Protein AF-A0A2H3TQ62-F1 (afdb_monomer)

Structure (mmCIF, N/CA/C/O backbone):
data_AF-A0A2H3TQ62-F1
#
_entry.id   AF-A0A2H3TQ62-F1
#
loop_
_atom_site.group_PDB
_atom_site.id
_atom_site.type_symbol
_atom_site.label_atom_id
_atom_site.label_alt_id
_atom_site.label_comp_id
_atom_site.label_asym_id
_atom_site.label_entity_id
_atom_site.label_seq_id
_atom_site.pdbx_PDB_ins_code
_atom_site.Cartn_x
_atom_site.Cartn_y
_atom_site.Cartn_z
_atom_site.occupancy
_atom_site.B_iso_or_equiv
_atom_site.auth_seq_id
_atom_site.auth_comp_id
_atom_site.auth_asym_id
_atom_site.auth_atom_id
_atom_site.pdbx_PDB_model_num
ATOM 1 N N . MET A 1 1 ? 2.201 2.607 4.868 1.00 90.44 1 MET A N 1
ATOM 2 C CA . MET A 1 1 ? 2.220 1.814 6.120 1.00 90.44 1 MET A CA 1
ATOM 3 C C . MET A 1 1 ? 0.793 1.518 6.556 1.00 90.44 1 MET A C 1
ATOM 5 O O . MET A 1 1 ? -0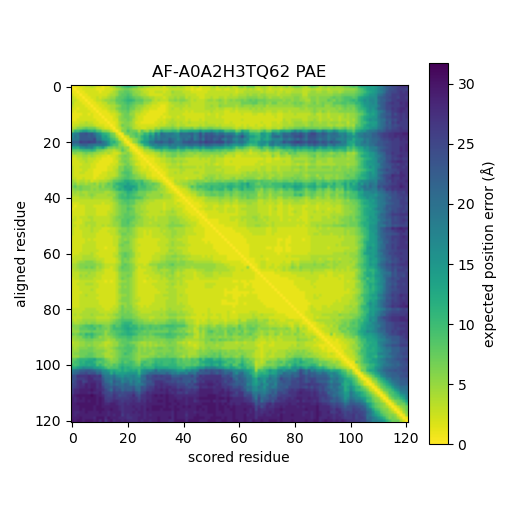.098 2.250 6.142 1.00 90.44 1 MET A O 1
ATOM 9 N N . LEU A 1 2 ? 0.589 0.492 7.379 1.00 92.50 2 LEU A N 1
ATOM 10 C CA . LEU A 1 2 ? -0.679 0.191 8.047 1.00 92.50 2 LEU A CA 1
ATOM 11 C C . LEU A 1 2 ? -0.454 0.190 9.561 1.00 92.50 2 LEU A C 1
ATOM 13 O O . LEU A 1 2 ? 0.460 -0.481 10.045 1.00 92.50 2 LEU A O 1
ATOM 17 N N . ALA A 1 3 ? -1.267 0.954 10.282 1.00 92.94 3 ALA A N 1
ATOM 18 C CA . ALA A 1 3 ? -1.154 1.160 11.719 1.00 92.94 3 ALA A CA 1
ATOM 19 C C . ALA A 1 3 ? -2.545 1.350 12.329 1.00 92.94 3 ALA A C 1
ATOM 21 O O . ALA A 1 3 ? -3.462 1.813 11.647 1.00 92.94 3 ALA A O 1
ATOM 22 N N . GLU A 1 4 ? -2.675 1.028 13.610 1.00 91.62 4 GLU A N 1
ATOM 23 C CA . GLU A 1 4 ? -3.804 1.493 14.413 1.00 91.62 4 GLU A CA 1
ATOM 24 C C . GLU A 1 4 ? -3.660 2.989 14.713 1.00 91.62 4 GLU A C 1
ATOM 26 O O . GLU A 1 4 ? -2.566 3.559 14.643 1.00 91.62 4 GLU A O 1
ATOM 31 N N . GLU A 1 5 ? -4.778 3.638 15.029 1.00 88.06 5 GLU A N 1
ATOM 32 C CA . GLU A 1 5 ? -4.784 5.055 15.385 1.00 88.06 5 GLU A CA 1
ATOM 33 C C . GLU A 1 5 ? -3.912 5.288 16.630 1.00 88.06 5 GLU A C 1
ATOM 35 O O . GLU A 1 5 ? -4.044 4.588 17.632 1.00 88.06 5 GLU A O 1
ATOM 40 N N . ASN A 1 6 ? -2.994 6.256 16.551 1.00 87.75 6 ASN A N 1
ATOM 41 C CA . ASN A 1 6 ? -2.014 6.585 17.597 1.00 87.75 6 ASN A CA 1
ATOM 42 C C . ASN A 1 6 ? -1.025 5.459 17.967 1.00 87.75 6 ASN A C 1
ATOM 44 O O . ASN A 1 6 ? -0.350 5.545 18.995 1.00 87.75 6 ASN A O 1
ATOM 48 N N . ALA A 1 7 ? -0.896 4.409 17.14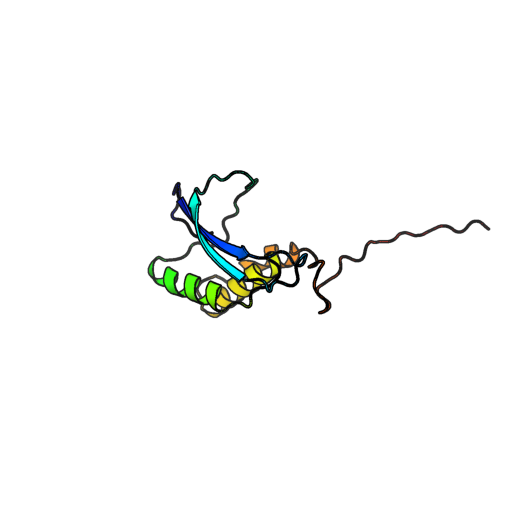9 1.00 90.69 7 ALA A N 1
ATOM 49 C CA . ALA A 1 7 ? 0.089 3.363 17.393 1.00 90.69 7 ALA A CA 1
ATOM 50 C C . ALA A 1 7 ? 1.524 3.891 17.231 1.00 90.69 7 ALA A C 1
ATOM 52 O O . ALA A 1 7 ? 1.843 4.620 16.295 1.00 90.69 7 ALA A O 1
ATOM 53 N N . THR A 1 8 ? 2.428 3.457 18.110 1.00 92.00 8 THR A N 1
ATOM 54 C CA . THR A 1 8 ? 3.863 3.792 18.018 1.00 92.00 8 THR A CA 1
ATOM 55 C C . THR A 1 8 ? 4.610 2.917 17.010 1.00 92.00 8 THR A C 1
ATOM 57 O O . THR A 1 8 ? 5.727 3.242 16.604 1.00 92.00 8 THR A O 1
ATOM 60 N N . HIS A 1 9 ? 3.997 1.807 16.590 1.00 93.31 9 HIS A N 1
ATOM 61 C CA . HIS A 1 9 ? 4.539 0.848 15.634 1.00 93.31 9 HIS A CA 1
ATOM 62 C C . HIS A 1 9 ? 3.530 0.580 14.518 1.00 93.31 9 HIS A C 1
ATOM 64 O O . HIS A 1 9 ? 2.320 0.582 14.737 1.00 93.31 9 HIS A O 1
ATOM 70 N N . ALA A 1 10 ? 4.046 0.327 13.321 1.00 93.81 10 ALA A N 1
ATOM 71 C CA . ALA A 1 10 ? 3.262 0.052 12.130 1.00 93.81 10 ALA A CA 1
ATOM 72 C C . ALA A 1 10 ? 3.922 -1.025 11.274 1.00 93.81 10 ALA A C 1
ATOM 74 O O . ALA A 1 10 ? 5.116 -1.311 11.394 1.00 93.81 10 ALA A O 1
ATOM 75 N N . ILE A 1 11 ? 3.138 -1.588 10.358 1.00 94.31 11 ILE A N 1
ATOM 76 C CA . ILE A 1 11 ? 3.652 -2.442 9.293 1.00 94.31 11 ILE A CA 1
ATOM 77 C C . ILE A 1 11 ? 3.963 -1.570 8.077 1.00 94.31 11 ILE A C 1
ATOM 79 O O . ILE A 1 11 ? 3.086 -0.924 7.491 1.00 94.31 11 ILE A O 1
ATOM 83 N N . PHE A 1 12 ? 5.233 -1.544 7.691 1.00 92.81 12 PHE A N 1
ATOM 84 C CA . PHE A 1 12 ? 5.726 -0.830 6.526 1.00 92.81 12 PHE A CA 1
ATOM 85 C C . PHE A 1 12 ? 5.763 -1.773 5.334 1.00 92.81 12 PHE A C 1
ATOM 87 O O . PHE A 1 12 ? 6.492 -2.762 5.332 1.00 92.81 12 PHE A O 1
ATOM 94 N N . TYR A 1 13 ? 4.999 -1.423 4.306 1.00 92.81 13 TYR A N 1
ATOM 95 C CA . TYR A 1 13 ? 5.066 -2.052 2.997 1.00 92.81 13 TYR A CA 1
ATOM 96 C C . TYR A 1 13 ? 5.835 -1.118 2.074 1.00 92.81 13 TYR A C 1
ATOM 98 O O . TYR A 1 13 ? 5.460 0.049 1.950 1.00 92.81 13 TYR A O 1
ATOM 106 N N . HIS A 1 14 ? 6.918 -1.604 1.483 1.00 90.25 14 HIS A N 1
ATOM 107 C CA . HIS A 1 14 ? 7.749 -0.809 0.590 1.00 90.25 14 HIS A CA 1
ATOM 108 C C . HIS A 1 14 ? 8.470 -1.692 -0.416 1.00 90.25 14 HIS A C 1
ATOM 110 O O . HIS A 1 14 ? 8.651 -2.890 -0.193 1.00 90.25 14 HIS A O 1
ATOM 116 N N . THR A 1 15 ? 8.883 -1.092 -1.523 1.00 89.44 15 THR A N 1
ATOM 117 C CA . THR A 1 15 ? 9.745 -1.754 -2.492 1.00 89.44 15 THR A CA 1
ATOM 118 C C . THR A 1 15 ? 11.200 -1.631 -2.063 1.00 89.44 15 THR A C 1
ATOM 120 O O . THR A 1 15 ? 11.614 -0.605 -1.524 1.00 89.44 15 THR A O 1
ATOM 123 N N . THR A 1 16 ? 11.979 -2.679 -2.294 1.00 84.62 16 THR A N 1
ATOM 124 C CA . THR A 1 16 ? 13.424 -2.710 -2.056 1.00 84.62 16 THR A CA 1
ATOM 125 C C . THR A 1 16 ? 14.168 -2.816 -3.377 1.00 84.62 16 THR A C 1
ATOM 127 O O . THR A 1 16 ? 13.632 -3.329 -4.355 1.00 84.62 16 THR A O 1
ATOM 130 N N . GLY A 1 17 ? 15.414 -2.350 -3.396 1.00 70.81 17 GLY A N 1
ATOM 131 C CA . GLY A 1 17 ? 16.252 -2.345 -4.591 1.00 70.81 17 GLY A CA 1
ATOM 132 C C . GLY A 1 17 ? 16.339 -0.960 -5.221 1.00 70.81 17 GLY A C 1
ATOM 133 O O . GLY A 1 17 ? 15.340 -0.264 -5.381 1.00 70.81 17 GLY A O 1
ATOM 134 N N . GLU A 1 18 ? 17.564 -0.577 -5.564 1.00 59.22 18 GLU A N 1
ATOM 135 C CA . GLU A 1 18 ? 17.837 0.549 -6.444 1.00 59.22 18 GLU A CA 1
ATOM 136 C C . GLU A 1 18 ? 18.221 0.008 -7.827 1.00 59.22 18 GLU A C 1
ATOM 138 O O . GLU A 1 18 ? 18.966 -0.977 -7.926 1.00 59.22 18 GLU A O 1
ATOM 143 N N . PRO A 1 19 ? 17.790 0.670 -8.906 1.00 52.78 19 PRO A N 1
ATOM 144 C CA . PRO A 1 19 ? 18.151 0.296 -10.272 1.00 52.78 19 PRO A CA 1
ATOM 145 C C . PRO A 1 19 ? 19.646 0.483 -10.588 1.00 52.78 19 PRO A C 1
ATOM 147 O O . PRO A 1 19 ? 20.091 0.094 -11.664 1.00 52.78 19 PRO A O 1
ATOM 150 N N . MET A 1 20 ? 20.457 0.987 -9.648 1.00 55.53 20 MET A N 1
ATOM 151 C CA . MET A 1 20 ? 21.906 1.144 -9.817 1.00 55.53 20 MET A CA 1
ATOM 152 C C . MET A 1 20 ? 22.681 -0.174 -9.996 1.00 55.53 20 MET A C 1
ATOM 154 O O . MET A 1 20 ? 23.814 -0.143 -10.474 1.00 55.53 20 MET A O 1
ATOM 158 N N . HIS A 1 21 ? 22.114 -1.337 -9.649 1.00 53.75 21 HIS A N 1
ATOM 159 C CA . HIS A 1 21 ? 22.892 -2.585 -9.577 1.00 53.75 21 HIS A CA 1
ATOM 160 C C . HIS A 1 21 ? 22.245 -3.811 -10.225 1.00 53.75 21 HIS A C 1
ATOM 162 O O . HIS A 1 21 ? 22.508 -4.933 -9.791 1.00 53.75 21 HIS A O 1
ATOM 168 N N . SER A 1 22 ? 21.420 -3.644 -11.268 1.00 57.91 22 SER A N 1
ATOM 169 C CA . SER A 1 22 ? 20.804 -4.764 -12.019 1.00 57.91 22 SER A CA 1
ATOM 170 C C . SER A 1 22 ? 19.984 -5.748 -11.164 1.00 57.91 22 SER A C 1
ATOM 172 O O . SER A 1 22 ? 19.668 -6.854 -11.600 1.00 57.91 22 SER A O 1
ATOM 174 N N . LYS A 1 23 ? 19.626 -5.359 -9.934 1.00 65.12 23 LYS A N 1
ATOM 175 C CA . LYS A 1 23 ? 18.760 -6.150 -9.063 1.00 65.12 23 LYS A CA 1
ATOM 176 C C . LYS A 1 23 ? 17.308 -5.772 -9.342 1.00 65.12 23 LYS A C 1
ATOM 178 O O . LYS A 1 23 ? 17.006 -4.579 -9.372 1.00 65.12 23 LYS A O 1
ATOM 183 N N . PRO A 1 24 ? 16.413 -6.755 -9.527 1.00 72.75 24 PRO A N 1
ATOM 184 C CA . PRO A 1 24 ? 14.995 -6.464 -9.639 1.00 72.75 24 PRO A CA 1
ATOM 185 C C . PRO A 1 24 ? 14.495 -5.840 -8.335 1.00 72.75 24 PRO A C 1
ATOM 187 O O . PRO A 1 24 ? 15.004 -6.152 -7.252 1.00 72.75 24 PRO A O 1
ATOM 190 N N . TYR A 1 25 ? 13.479 -4.985 -8.441 1.00 82.88 25 TYR A N 1
ATOM 191 C CA . TYR A 1 25 ? 12.767 -4.515 -7.263 1.00 82.88 25 TYR A CA 1
ATOM 192 C C . TYR A 1 25 ? 12.176 -5.712 -6.500 1.00 82.88 25 TYR A C 1
ATOM 194 O O . TYR A 1 25 ? 11.678 -6.670 -7.094 1.00 82.88 25 TYR A O 1
ATOM 202 N N . GLY A 1 26 ? 12.219 -5.649 -5.174 1.00 86.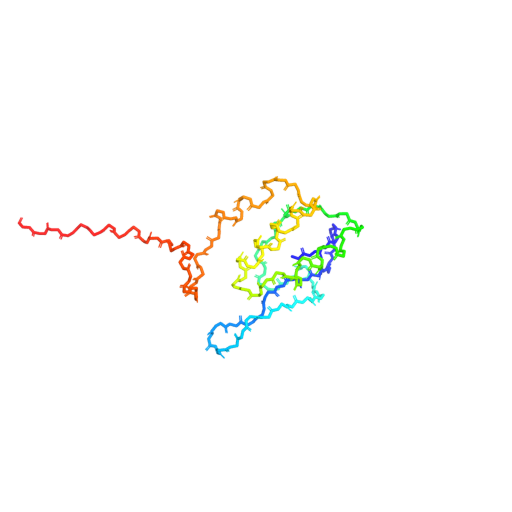81 26 GLY A N 1
ATOM 203 C CA . GLY A 1 26 ? 11.531 -6.567 -4.271 1.00 86.81 26 GLY A CA 1
ATOM 204 C C . GLY A 1 26 ? 10.413 -5.862 -3.511 1.00 86.81 26 GLY A C 1
ATOM 205 O O . GLY A 1 26 ? 10.330 -4.638 -3.522 1.00 86.81 26 GLY A O 1
ATOM 206 N N . VAL A 1 27 ? 9.567 -6.624 -2.817 1.00 90.50 27 VAL A N 1
ATOM 207 C CA . VAL A 1 27 ? 8.606 -6.086 -1.838 1.00 90.50 27 VAL A CA 1
ATOM 208 C C . VAL A 1 27 ? 9.036 -6.523 -0.444 1.00 90.50 27 VAL A C 1
ATOM 210 O O . VAL A 1 27 ? 9.196 -7.716 -0.187 1.00 90.50 27 VAL A O 1
ATOM 213 N N . ALA A 1 28 ? 9.178 -5.567 0.468 1.00 90.38 28 ALA A N 1
ATOM 214 C CA . ALA A 1 28 ? 9.444 -5.804 1.878 1.00 90.38 28 ALA A CA 1
ATOM 215 C C . ALA A 1 28 ? 8.233 -5.426 2.739 1.00 90.38 28 ALA A C 1
ATOM 217 O O . ALA A 1 28 ? 7.531 -4.440 2.492 1.00 90.38 28 ALA A O 1
ATOM 218 N N . ILE A 1 29 ? 7.996 -6.241 3.769 1.00 92.56 29 ILE A N 1
ATOM 219 C CA . ILE A 1 29 ? 6.931 -6.068 4.757 1.00 92.56 29 ILE A CA 1
ATOM 220 C C . ILE A 1 29 ? 7.574 -6.142 6.134 1.00 92.56 29 ILE A C 1
ATOM 222 O O . ILE A 1 29 ? 7.953 -7.226 6.576 1.00 92.56 29 ILE A O 1
ATOM 226 N N . GLU A 1 30 ? 7.707 -5.003 6.804 1.00 93.38 30 GLU A N 1
ATOM 227 C CA . GLU A 1 30 ? 8.537 -4.899 8.005 1.00 93.38 30 GLU A CA 1
ATOM 228 C C . GLU A 1 30 ? 7.806 -4.166 9.136 1.00 93.38 30 GLU A C 1
ATOM 230 O O . GLU A 1 30 ? 7.216 -3.110 8.894 1.00 93.38 30 GLU A O 1
ATOM 235 N N . PRO A 1 31 ? 7.844 -4.676 10.378 1.00 93.44 31 PRO A N 1
ATOM 236 C CA . PRO A 1 31 ? 7.399 -3.915 11.537 1.00 93.44 31 PRO A CA 1
ATOM 237 C C . PRO A 1 31 ? 8.436 -2.832 11.872 1.00 93.44 31 PRO A C 1
ATOM 239 O O . PRO A 1 31 ? 9.608 -3.135 12.088 1.00 93.44 31 PRO A O 1
ATOM 242 N N . LYS A 1 32 ? 8.018 -1.564 11.925 1.00 91.75 32 LYS A N 1
ATOM 243 C CA . LYS A 1 32 ? 8.879 -0.426 12.303 1.00 91.75 32 LYS A CA 1
ATOM 244 C C . LYS A 1 32 ? 8.118 0.564 13.180 1.00 91.75 32 LYS A C 1
ATOM 246 O O . LYS A 1 32 ? 6.890 0.532 13.251 1.00 91.75 32 LYS A O 1
ATOM 251 N N . ARG A 1 33 ? 8.853 1.459 13.843 1.00 91.38 33 ARG A N 1
ATOM 252 C CA . ARG A 1 33 ? 8.258 2.609 14.537 1.00 91.38 33 ARG A CA 1
ATOM 253 C C . ARG A 1 33 ? 7.627 3.562 13.524 1.00 91.38 33 ARG A C 1
ATOM 255 O O . ARG A 1 33 ? 8.185 3.756 12.445 1.00 91.38 33 ARG A O 1
ATOM 262 N N . VAL A 1 34 ? 6.473 4.127 13.874 1.00 87.12 34 VAL A N 1
ATOM 263 C CA . VAL A 1 34 ? 5.785 5.133 13.045 1.00 87.12 34 VAL A CA 1
A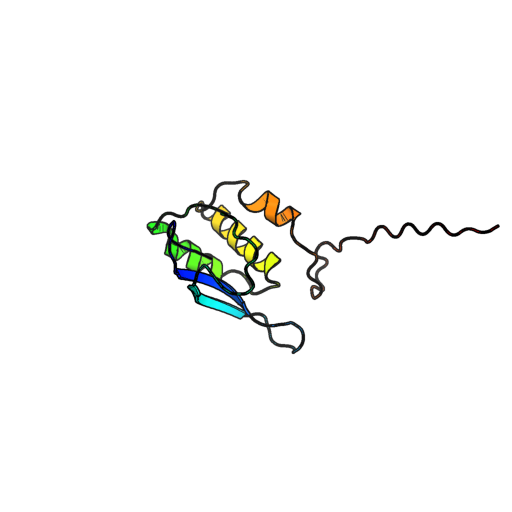TOM 264 C C . VAL A 1 34 ? 6.651 6.379 12.915 1.00 87.12 34 VAL A C 1
ATOM 266 O O . VAL A 1 34 ? 6.886 6.863 11.812 1.00 87.12 34 VAL A O 1
ATOM 269 N N . GLU A 1 35 ? 7.189 6.841 14.041 1.00 84.12 35 GLU A N 1
ATOM 270 C CA . GLU A 1 35 ? 8.216 7.871 14.074 1.00 84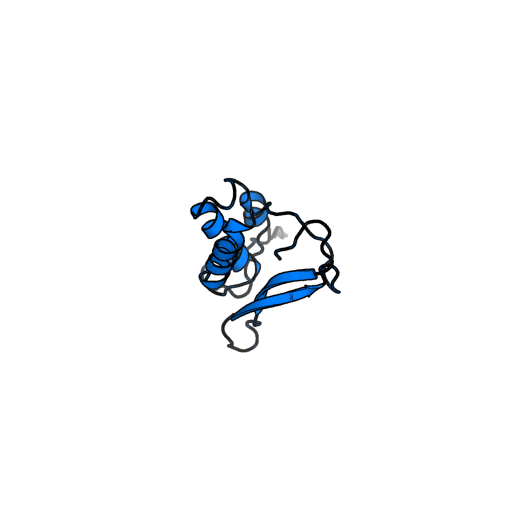.12 35 GLU A CA 1
ATOM 271 C C . GLU A 1 35 ? 9.559 7.235 13.705 1.00 84.12 35 GLU A C 1
ATOM 273 O O . GLU A 1 35 ? 10.145 6.457 14.466 1.00 84.12 35 GLU A O 1
ATOM 278 N N . SER A 1 36 ? 10.029 7.531 12.498 1.00 79.62 36 SER A N 1
ATOM 279 C CA . SER A 1 36 ? 11.307 7.054 11.984 1.00 79.62 36 SER A CA 1
ATOM 280 C C . SER A 1 36 ? 12.079 8.206 11.355 1.00 79.62 36 SER A C 1
ATOM 282 O O . SER A 1 36 ? 11.490 9.108 10.755 1.00 79.62 36 SER A O 1
ATOM 284 N N . HIS A 1 37 ? 13.405 8.173 11.492 1.00 76.75 37 HIS A N 1
ATOM 285 C CA . HIS A 1 37 ? 14.284 9.139 10.838 1.00 76.75 37 HIS A CA 1
ATOM 286 C C . HIS A 1 37 ? 14.066 9.086 9.318 1.00 76.75 37 HIS A C 1
ATOM 288 O O . HIS A 1 37 ? 14.121 8.014 8.721 1.00 76.75 37 HIS A O 1
ATOM 294 N N . GLY A 1 38 ? 13.814 10.245 8.706 1.00 81.38 38 GLY A N 1
ATOM 295 C CA . GLY A 1 38 ? 13.572 10.375 7.264 1.00 81.38 38 GLY A CA 1
ATOM 296 C C . GLY A 1 38 ? 12.099 10.455 6.847 1.00 81.38 38 GLY A C 1
ATOM 297 O O . GLY A 1 38 ? 11.826 10.683 5.673 1.00 81.38 38 GLY A O 1
ATOM 298 N N . ILE A 1 39 ? 11.143 10.321 7.773 1.00 82.94 39 ILE A N 1
ATOM 299 C CA . ILE A 1 39 ? 9.730 10.606 7.490 1.00 82.94 39 ILE A CA 1
ATOM 300 C C . ILE A 1 39 ? 9.452 12.068 7.833 1.00 82.94 39 ILE A C 1
ATOM 302 O O . ILE A 1 39 ? 9.353 12.425 9.003 1.00 82.94 39 ILE A O 1
ATOM 306 N N . GLU A 1 40 ? 9.307 12.912 6.813 1.00 86.25 40 GLU A N 1
ATOM 307 C CA . GLU A 1 40 ? 8.935 14.318 7.012 1.00 86.25 40 GLU A CA 1
ATOM 308 C C . GLU A 1 40 ? 7.450 14.458 7.381 1.00 86.25 40 GLU A C 1
ATOM 310 O O . GLU A 1 40 ? 7.090 15.235 8.263 1.00 86.25 40 GLU A O 1
ATOM 315 N N . LYS A 1 41 ? 6.571 13.717 6.688 1.00 85.88 41 LYS A N 1
ATOM 316 C CA . LYS A 1 41 ? 5.110 13.833 6.812 1.00 85.88 41 LYS A CA 1
ATOM 317 C C . LYS A 1 41 ? 4.414 12.490 6.627 1.00 85.88 41 LYS A C 1
ATOM 319 O O . LYS A 1 41 ? 4.855 11.640 5.855 1.00 85.88 41 LYS A O 1
ATOM 324 N N . LEU A 1 42 ? 3.278 12.337 7.306 1.00 87.94 42 LEU A N 1
ATOM 325 C CA . LEU A 1 42 ? 2.361 11.212 7.158 1.00 87.94 42 LEU A CA 1
ATOM 326 C C . LEU A 1 42 ? 1.009 11.710 6.662 1.00 87.94 42 LEU A C 1
ATOM 328 O O . LEU A 1 42 ? 0.457 12.677 7.183 1.00 87.94 42 LEU A O 1
ATOM 332 N N . HIS A 1 43 ? 0.456 11.014 5.676 1.00 88.69 43 HIS A N 1
ATOM 333 C CA . HIS A 1 43 ? -0.867 11.301 5.144 1.00 88.69 43 HIS A CA 1
ATOM 334 C C . HIS A 1 43 ? -1.757 10.075 5.299 1.00 88.69 43 HIS A C 1
ATOM 336 O O . HIS A 1 43 ? -1.419 8.988 4.827 1.00 88.69 43 HIS A O 1
ATOM 342 N N . LEU A 1 44 ? -2.919 10.258 5.929 1.00 89.75 44 LEU A N 1
ATOM 343 C CA . LEU A 1 44 ? -3.949 9.228 5.947 1.00 89.75 44 LEU A CA 1
ATOM 344 C C . LEU A 1 44 ? -4.485 9.037 4.522 1.00 89.75 44 LEU A C 1
ATOM 346 O O . LEU A 1 44 ? -4.981 9.982 3.904 1.00 89.75 44 LEU A O 1
ATOM 350 N N . ILE A 1 45 ? -4.363 7.814 4.006 1.00 89.44 45 ILE A N 1
ATOM 351 C CA . ILE A 1 45 ? -4.913 7.432 2.699 1.00 89.44 45 ILE A CA 1
ATOM 352 C C . ILE A 1 45 ? -6.351 6.945 2.872 1.00 89.44 45 ILE A C 1
ATOM 354 O O . ILE A 1 45 ? -7.256 7.475 2.239 1.00 89.44 45 ILE A O 1
ATOM 358 N N . ALA A 1 46 ? -6.561 5.967 3.754 1.00 91.00 46 ALA A N 1
ATOM 359 C CA . ALA A 1 46 ? -7.866 5.386 4.034 1.00 91.00 46 ALA A CA 1
ATOM 360 C C . ALA A 1 46 ? -7.876 4.703 5.407 1.00 91.00 46 ALA A C 1
ATOM 362 O O . ALA A 1 46 ? -6.825 4.333 5.937 1.00 91.00 46 ALA A O 1
ATOM 363 N N . LYS A 1 47 ? -9.077 4.512 5.960 1.00 92.12 47 LYS A N 1
ATOM 364 C CA . LYS A 1 47 ? -9.310 3.630 7.109 1.00 92.12 47 LYS A CA 1
ATOM 365 C C . LYS A 1 47 ? -9.641 2.231 6.589 1.00 92.12 47 LYS A C 1
ATOM 367 O O . LYS A 1 47 ? -10.421 2.103 5.652 1.00 92.12 47 LYS A O 1
ATOM 372 N N . VAL A 1 48 ? -9.052 1.207 7.197 1.00 91.44 48 VAL A N 1
ATOM 373 C CA . VAL A 1 48 ? -9.257 -0.206 6.844 1.00 91.44 48 VAL A CA 1
ATOM 374 C C . VAL A 1 48 ? -9.876 -0.912 8.041 1.00 91.44 48 VAL A C 1
ATOM 376 O O . VAL A 1 48 ? -9.468 -0.663 9.175 1.00 91.44 48 VAL A O 1
ATOM 379 N N . LEU A 1 49 ? -10.857 -1.780 7.803 1.00 92.38 49 LEU A N 1
ATOM 380 C CA . LEU A 1 49 ? -11.430 -2.613 8.857 1.00 92.38 49 LEU A CA 1
ATOM 381 C C . LEU A 1 49 ? -10.497 -3.785 9.165 1.00 92.38 49 LEU A C 1
ATOM 383 O O . LEU A 1 49 ? -9.829 -4.309 8.279 1.00 92.38 49 LEU A O 1
ATOM 387 N N . GLU A 1 50 ? -10.499 -4.263 10.408 1.00 90.69 50 GLU A N 1
ATOM 388 C CA . GLU A 1 50 ? -9.603 -5.352 10.824 1.00 90.69 50 GLU A CA 1
ATOM 389 C C . GLU A 1 50 ? -9.763 -6.618 9.962 1.00 90.69 50 GLU A C 1
ATOM 391 O O . GLU A 1 50 ? -8.777 -7.254 9.585 1.00 90.69 50 GLU A O 1
ATOM 396 N N . LYS A 1 51 ? -11.002 -6.928 9.556 1.00 92.75 51 LYS A N 1
ATOM 397 C CA . LYS A 1 51 ? -11.320 -8.055 8.662 1.00 92.75 51 LYS A CA 1
ATOM 398 C C . LYS A 1 51 ? -10.622 -7.977 7.294 1.00 92.75 51 LYS A C 1
ATOM 400 O O . LYS A 1 51 ? -10.359 -9.010 6.690 1.00 92.75 51 LYS A O 1
ATOM 405 N N . ASP A 1 52 ? -10.280 -6.774 6.840 1.00 94.31 52 ASP A N 1
ATOM 406 C CA . ASP A 1 52 ? -9.739 -6.507 5.506 1.00 94.31 52 ASP A CA 1
ATOM 407 C C . ASP A 1 52 ? -8.198 -6.463 5.505 1.00 94.31 52 ASP A C 1
ATOM 409 O O . ASP A 1 52 ? -7.567 -6.327 4.454 1.00 94.31 52 ASP A O 1
ATOM 413 N N . ARG A 1 53 ? -7.541 -6.626 6.668 1.00 91.50 53 ARG A N 1
ATOM 414 C CA . ARG A 1 53 ? -6.068 -6.596 6.769 1.00 91.50 53 ARG A CA 1
ATOM 415 C C . ARG A 1 53 ? -5.376 -7.630 5.882 1.00 91.50 53 ARG A C 1
ATOM 417 O O . ARG A 1 53 ? -4.298 -7.357 5.348 1.00 91.50 53 ARG A O 1
ATOM 424 N N . GLN A 1 54 ? -5.955 -8.823 5.742 1.00 92.94 54 GLN A N 1
ATOM 425 C CA . GLN A 1 54 ? -5.365 -9.868 4.899 1.00 92.94 54 GLN A CA 1
ATOM 426 C C . GLN A 1 54 ? -5.469 -9.522 3.412 1.00 92.94 54 GLN A C 1
ATOM 428 O O . GLN A 1 54 ? -4.523 -9.786 2.674 1.00 92.94 54 GLN A O 1
ATOM 433 N N . GLU A 1 55 ? -6.541 -8.844 2.995 1.00 94.25 55 GLU A N 1
ATOM 434 C CA . GLU A 1 55 ? -6.696 -8.349 1.623 1.00 94.25 55 GLU A CA 1
ATOM 435 C C . GLU A 1 55 ? -5.670 -7.261 1.302 1.00 94.25 55 GLU A C 1
ATOM 437 O O . GLU A 1 55 ? -5.030 -7.311 0.252 1.00 94.25 55 GLU A O 1
ATOM 442 N N . VAL A 1 56 ? -5.404 -6.347 2.246 1.00 93.81 56 VAL A N 1
ATOM 443 C CA . VAL A 1 56 ? -4.305 -5.369 2.123 1.00 93.81 56 VAL A CA 1
ATOM 444 C C . VAL A 1 56 ? -2.969 -6.071 1.903 1.00 93.81 56 VAL A C 1
ATOM 446 O O . VAL A 1 56 ? -2.222 -5.738 0.983 1.00 93.81 56 VAL A O 1
ATOM 449 N N . LYS A 1 57 ? -2.668 -7.085 2.718 1.00 93.31 57 LYS A N 1
ATOM 450 C CA . LYS A 1 57 ? -1.422 -7.848 2.594 1.00 93.31 57 LYS A CA 1
ATOM 451 C C . LYS A 1 57 ? -1.347 -8.631 1.278 1.00 93.31 57 LYS A C 1
ATOM 453 O O . LYS A 1 57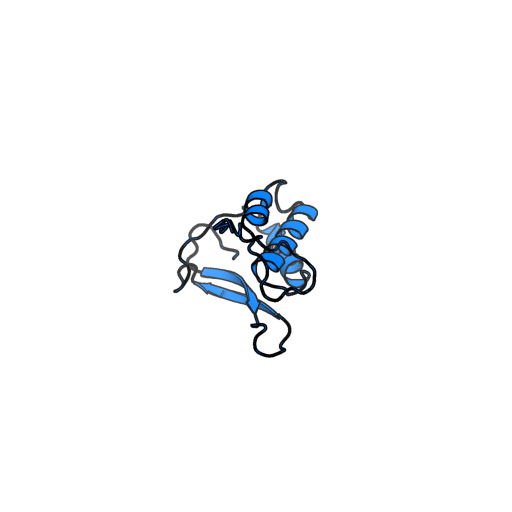 ? -0.256 -8.757 0.719 1.00 93.31 57 LYS A O 1
ATOM 458 N N . ALA A 1 58 ? -2.467 -9.163 0.795 1.00 93.88 58 ALA A N 1
ATOM 459 C CA . ALA A 1 58 ? -2.544 -9.879 -0.472 1.00 93.88 58 ALA A CA 1
ATOM 460 C C . ALA A 1 58 ? -2.290 -8.941 -1.661 1.00 93.88 58 ALA A C 1
ATOM 462 O O . ALA A 1 58 ? -1.434 -9.252 -2.487 1.00 93.88 58 ALA A O 1
ATOM 463 N N . ALA A 1 59 ? -2.941 -7.774 -1.699 1.00 95.06 59 ALA A N 1
ATOM 464 C CA . ALA A 1 59 ? -2.742 -6.762 -2.739 1.00 95.06 59 ALA A CA 1
ATOM 465 C C . ALA A 1 59 ? -1.278 -6.295 -2.815 1.00 95.06 59 ALA A C 1
ATOM 467 O O . ALA A 1 59 ? -0.668 -6.292 -3.882 1.00 95.06 59 ALA A O 1
ATOM 468 N N . VAL A 1 60 ? -0.670 -6.005 -1.657 1.00 94.06 60 VAL A N 1
ATOM 469 C CA . VAL A 1 60 ? 0.755 -5.641 -1.533 1.00 94.06 60 VAL A CA 1
ATOM 470 C C . VAL A 1 60 ? 1.679 -6.688 -2.161 1.00 94.06 60 VAL A C 1
ATOM 472 O O . VAL A 1 60 ? 2.660 -6.331 -2.808 1.00 94.06 60 VAL A O 1
ATOM 475 N N . ARG A 1 61 ? 1.394 -7.979 -1.951 1.00 91.62 61 ARG A N 1
ATOM 476 C CA . ARG A 1 61 ? 2.229 -9.084 -2.451 1.00 91.62 61 ARG A CA 1
ATOM 477 C C . ARG A 1 61 ? 2.012 -9.387 -3.930 1.00 91.62 61 ARG A C 1
ATOM 479 O O . ARG A 1 61 ? 2.919 -9.914 -4.562 1.00 91.62 61 ARG A O 1
ATOM 486 N N . GLN A 1 62 ? 0.816 -9.124 -4.447 1.00 92.62 62 GLN A N 1
ATOM 487 C CA . GLN A 1 62 ? 0.466 -9.386 -5.843 1.00 92.62 62 GLN A CA 1
ATOM 488 C C . GLN A 1 62 ? 0.910 -8.258 -6.777 1.00 92.62 62 GLN A C 1
ATOM 490 O O . GLN A 1 62 ? 1.168 -8.513 -7.952 1.00 92.62 62 GLN A O 1
ATOM 495 N N . ALA A 1 63 ? 1.016 -7.027 -6.272 1.00 91.94 63 ALA A N 1
ATOM 496 C CA . ALA A 1 63 ? 1.469 -5.895 -7.065 1.00 91.94 63 ALA A CA 1
ATOM 497 C C . ALA A 1 63 ? 2.913 -6.110 -7.566 1.00 91.94 63 ALA A C 1
ATOM 499 O O . ALA A 1 63 ? 3.804 -6.371 -6.749 1.00 91.94 63 ALA A O 1
ATOM 500 N N . PRO A 1 64 ? 3.172 -5.964 -8.882 1.00 88.06 64 PRO A N 1
ATOM 501 C CA . PRO A 1 64 ? 4.513 -6.102 -9.439 1.00 88.06 64 PRO A CA 1
ATOM 502 C C . PRO A 1 64 ? 5.478 -5.125 -8.763 1.00 88.06 64 PRO A C 1
ATOM 504 O O . PRO A 1 64 ? 5.160 -3.935 -8.716 1.00 88.06 64 PRO A O 1
ATOM 507 N N . PRO A 1 65 ? 6.632 -5.577 -8.247 1.00 86.94 65 PRO A N 1
ATOM 508 C CA . PRO A 1 65 ? 7.591 -4.689 -7.608 1.00 86.94 65 PRO A CA 1
ATOM 509 C C . PRO A 1 65 ? 8.187 -3.753 -8.667 1.00 86.94 65 PRO A C 1
ATOM 511 O O . PRO A 1 65 ? 8.910 -4.179 -9.564 1.00 86.94 65 PRO A O 1
ATOM 514 N N . LEU A 1 66 ? 7.824 -2.478 -8.580 1.00 86.19 66 LEU A N 1
ATOM 515 C CA . LEU A 1 66 ? 8.206 -1.408 -9.503 1.00 86.19 66 LEU A CA 1
ATOM 516 C C . LEU A 1 66 ? 8.805 -0.246 -8.704 1.00 86.19 66 LEU A C 1
ATOM 518 O O . LEU A 1 66 ? 8.944 -0.328 -7.483 1.00 86.19 66 LEU A O 1
ATOM 522 N N . PHE A 1 67 ? 9.100 0.866 -9.378 1.00 85.19 67 PHE A N 1
ATOM 523 C CA . PHE A 1 67 ? 9.369 2.131 -8.706 1.00 85.19 67 PHE A CA 1
ATOM 524 C C . PHE A 1 67 ? 8.305 2.435 -7.642 1.00 85.19 67 PHE A C 1
ATOM 526 O O . PHE A 1 67 ? 7.106 2.273 -7.881 1.00 85.19 67 PHE A O 1
ATOM 533 N N . TYR A 1 68 ? 8.751 2.873 -6.463 1.00 87.00 68 TYR A N 1
ATOM 534 C CA . TYR A 1 68 ? 7.943 2.899 -5.242 1.00 87.00 68 TYR A CA 1
ATOM 535 C C . TYR A 1 68 ? 6.587 3.601 -5.412 1.00 87.00 68 TYR A C 1
ATOM 537 O O . TYR A 1 68 ? 5.559 3.061 -5.001 1.00 87.00 68 TYR A O 1
ATOM 545 N N . GLN A 1 69 ? 6.566 4.774 -6.056 1.00 88.38 69 GLN A N 1
ATOM 546 C CA . GLN A 1 69 ? 5.334 5.544 -6.275 1.00 88.38 69 GLN A CA 1
ATOM 547 C C . GLN A 1 69 ? 4.356 4.832 -7.224 1.00 88.38 69 GLN A C 1
ATOM 549 O O . GLN A 1 69 ? 3.145 4.845 -7.012 1.00 88.38 69 GLN A O 1
ATOM 554 N N . ARG A 1 70 ? 4.874 4.140 -8.239 1.00 88.44 70 ARG A N 1
ATOM 555 C CA . ARG A 1 70 ? 4.051 3.365 -9.170 1.00 88.44 70 ARG A CA 1
ATOM 556 C C . ARG A 1 70 ? 3.527 2.087 -8.529 1.00 88.44 70 ARG A C 1
ATOM 558 O O . ARG A 1 70 ? 2.359 1.741 -8.682 1.00 88.44 70 ARG A O 1
ATOM 565 N N . TRP A 1 71 ? 4.383 1.408 -7.773 1.00 91.50 71 TRP A N 1
ATOM 566 C CA . TRP A 1 71 ? 4.001 0.225 -7.016 1.00 91.50 71 TRP A CA 1
ATOM 567 C C . TRP A 1 71 ? 2.882 0.536 -6.017 1.00 91.50 71 TRP A C 1
ATOM 569 O O . TRP A 1 71 ? 1.884 -0.185 -5.994 1.00 91.50 71 TRP A O 1
ATOM 579 N N . ILE A 1 72 ? 2.989 1.627 -5.246 1.00 91.88 72 ILE A N 1
ATOM 580 C CA . ILE A 1 72 ? 1.932 1.981 -4.292 1.00 91.88 72 ILE A CA 1
ATOM 581 C C . ILE A 1 72 ? 0.615 2.278 -5.014 1.00 91.88 72 ILE A C 1
ATOM 583 O O . ILE A 1 72 ? -0.416 1.783 -4.576 1.00 91.88 72 ILE A O 1
ATOM 587 N N . LEU A 1 73 ? 0.620 2.985 -6.151 1.00 91.38 73 LEU A N 1
ATOM 588 C CA . LEU A 1 73 ? -0.610 3.239 -6.910 1.00 91.38 73 LEU A CA 1
ATOM 589 C C . LEU A 1 73 ? -1.268 1.953 -7.416 1.00 91.38 73 LEU A C 1
ATOM 591 O O . LEU A 1 73 ? -2.481 1.818 -7.274 1.00 91.38 73 LEU A O 1
ATOM 595 N N . ASN A 1 74 ? -0.489 0.985 -7.907 1.00 92.06 74 ASN A N 1
ATOM 596 C CA . ASN A 1 74 ? -1.018 -0.322 -8.306 1.00 92.06 74 ASN A CA 1
ATOM 597 C C . ASN A 1 74 ? -1.682 -1.051 -7.128 1.00 92.06 74 ASN A C 1
ATOM 599 O O . ASN A 1 74 ? -2.770 -1.608 -7.278 1.00 92.06 74 ASN A O 1
ATOM 603 N N . VAL A 1 75 ? -1.059 -1.019 -5.943 1.00 94.00 75 VAL A N 1
ATOM 604 C CA . VAL A 1 75 ? -1.636 -1.600 -4.718 1.00 94.00 75 VAL A CA 1
ATOM 605 C C . VAL A 1 75 ? -2.945 -0.903 -4.351 1.00 94.00 75 VAL A C 1
ATOM 607 O O . VAL A 1 75 ? -3.936 -1.568 -4.049 1.00 94.00 75 VAL A O 1
ATOM 610 N N . LEU A 1 76 ? -2.972 0.432 -4.366 1.00 92.75 76 LEU A N 1
ATOM 611 C CA . LEU A 1 76 ? -4.174 1.181 -4.008 1.00 92.75 76 LEU A CA 1
ATOM 612 C C . LEU A 1 76 ? -5.308 0.963 -5.026 1.00 92.75 76 LEU A C 1
ATOM 614 O O . LEU A 1 76 ? -6.474 0.874 -4.637 1.00 92.75 76 LEU A O 1
ATOM 618 N N . GLU A 1 77 ? -4.988 0.847 -6.318 1.00 91.25 77 GLU A N 1
ATOM 619 C CA . GLU A 1 77 ? -5.966 0.555 -7.366 1.00 91.25 77 GLU A CA 1
ATOM 620 C C . GLU A 1 77 ? -6.561 -0.849 -7.213 1.00 91.25 77 GLU A C 1
ATOM 622 O O . GLU A 1 77 ? -7.774 -1.019 -7.347 1.00 91.25 77 GLU A O 1
ATOM 627 N N . ASP A 1 78 ? -5.737 -1.846 -6.891 1.00 93.81 78 ASP A N 1
ATOM 628 C CA . ASP A 1 78 ? -6.200 -3.204 -6.609 1.00 93.81 78 ASP A CA 1
ATOM 629 C C . ASP A 1 78 ? -7.105 -3.245 -5.365 1.00 93.81 78 ASP A C 1
ATOM 631 O O . ASP A 1 78 ? -8.194 -3.816 -5.397 1.00 93.81 78 ASP A O 1
ATOM 635 N N . LEU A 1 79 ? -6.743 -2.531 -4.295 1.00 94.00 79 LEU A N 1
ATOM 636 C CA . LEU A 1 79 ? -7.584 -2.425 -3.096 1.00 94.00 79 LEU A CA 1
ATOM 637 C C . LEU A 1 79 ? -8.912 -1.708 -3.351 1.00 94.00 79 LEU A C 1
ATOM 639 O O . LEU A 1 79 ? -9.936 -2.084 -2.776 1.00 94.00 79 LEU A O 1
ATOM 643 N N . LYS A 1 80 ? -8.925 -0.720 -4.249 1.00 92.94 80 LYS A N 1
ATOM 644 C CA . LYS A 1 80 ? -10.163 -0.110 -4.745 1.00 92.94 80 LYS A CA 1
ATOM 645 C C . LYS A 1 80 ? -11.016 -1.134 -5.502 1.00 92.94 80 LYS A C 1
ATOM 647 O O . LYS A 1 80 ? -12.206 -1.237 -5.231 1.00 92.94 80 LYS A O 1
ATOM 652 N N . LYS A 1 81 ? -10.428 -1.925 -6.411 1.00 91.62 81 LYS A N 1
ATOM 653 C CA . LYS A 1 81 ? -11.147 -2.978 -7.165 1.00 91.62 81 LYS A CA 1
ATOM 654 C C . LYS A 1 81 ? -11.757 -4.043 -6.248 1.00 91.62 81 LYS A C 1
ATOM 656 O O . LYS A 1 81 ? -12.830 -4.554 -6.545 1.00 91.62 81 LYS A O 1
ATOM 661 N N . ARG A 1 82 ? -11.110 -4.331 -5.116 1.00 92.56 82 ARG A N 1
ATOM 662 C CA . ARG A 1 82 ? -11.616 -5.231 -4.064 1.00 92.56 82 ARG A CA 1
ATOM 663 C C . ARG A 1 82 ? -12.686 -4.603 -3.160 1.00 92.56 82 ARG A C 1
ATOM 665 O O . ARG A 1 82 ? -13.193 -5.281 -2.274 1.00 92.56 82 ARG A O 1
ATOM 672 N N . GLY A 1 83 ? -13.016 -3.322 -3.340 1.00 90.88 83 GLY A N 1
ATOM 673 C CA . GLY A 1 83 ? -13.991 -2.605 -2.511 1.00 90.88 83 GLY A CA 1
ATOM 674 C C . GLY A 1 83 ? -13.490 -2.244 -1.108 1.00 90.88 83 GLY A C 1
ATOM 675 O O . GLY A 1 83 ? -14.293 -1.884 -0.252 1.00 90.88 83 GLY A O 1
ATOM 676 N N . ILE A 1 84 ? -12.178 -2.332 -0.860 1.00 93.00 84 ILE A N 1
ATOM 677 C CA . ILE A 1 84 ? -11.568 -1.997 0.437 1.00 93.00 84 ILE A CA 1
ATOM 678 C C . ILE A 1 84 ? -11.411 -0.483 0.579 1.00 93.00 84 ILE A C 1
ATOM 680 O O . ILE A 1 84 ? -11.593 0.068 1.664 1.00 93.00 84 ILE A O 1
ATOM 684 N N . PHE A 1 85 ? -11.094 0.202 -0.523 1.00 90.69 85 PHE A N 1
ATOM 685 C CA . PHE A 1 85 ? -11.017 1.659 -0.571 1.00 90.69 85 PHE A CA 1
ATOM 686 C C . PHE A 1 85 ? -12.157 2.263 -1.391 1.00 90.69 85 PHE A C 1
ATOM 688 O O . PHE A 1 85 ? -12.485 1.727 -2.452 1.00 90.69 85 PHE A O 1
ATOM 695 N N . PRO A 1 86 ? -12.714 3.411 -0.959 1.00 85.62 86 PRO A N 1
ATOM 696 C CA . PRO A 1 86 ? -13.656 4.177 -1.765 1.00 85.62 86 PRO A CA 1
ATOM 697 C C . PRO A 1 86 ? -13.065 4.603 -3.112 1.00 85.62 86 PRO A C 1
ATOM 699 O O . PRO A 1 86 ? -11.846 4.773 -3.262 1.00 85.62 86 PRO A O 1
ATOM 702 N N . GLU A 1 87 ? -13.938 4.871 -4.081 1.00 83.12 87 GLU A N 1
ATOM 703 C CA . GLU A 1 87 ? -13.537 5.541 -5.315 1.00 83.12 87 GLU A CA 1
ATOM 704 C C .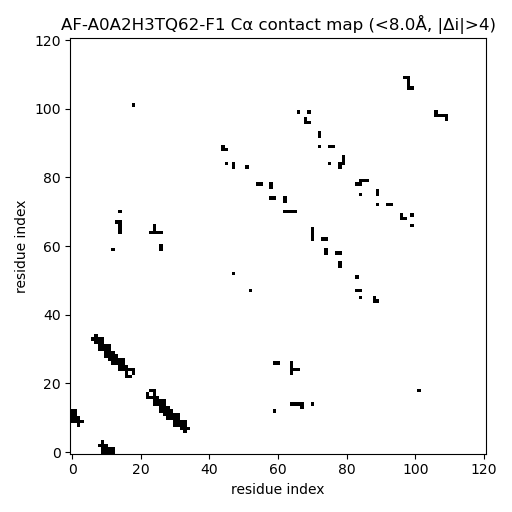 GLU A 1 87 ? -12.935 6.925 -5.024 1.00 83.12 87 GLU A C 1
ATOM 706 O O . GLU A 1 87 ? -13.246 7.572 -4.025 1.00 83.12 87 GLU A O 1
ATOM 711 N N . GLY A 1 88 ? -12.006 7.369 -5.871 1.00 81.38 88 GLY A N 1
ATOM 712 C CA . GLY A 1 88 ? -11.333 8.665 -5.714 1.00 81.38 88 GLY A CA 1
ATOM 713 C C . GLY A 1 88 ? -10.219 8.720 -4.658 1.00 81.38 88 GLY A C 1
ATOM 714 O O . GLY A 1 88 ? -9.433 9.664 -4.676 1.00 81.38 88 GLY A O 1
ATOM 715 N N . THR A 1 89 ? -10.055 7.693 -3.809 1.00 82.38 89 THR A N 1
ATOM 716 C CA . THR A 1 89 ? -9.013 7.636 -2.752 1.00 82.38 89 THR A CA 1
ATOM 717 C C . THR A 1 89 ? -7.592 7.895 -3.284 1.00 82.38 89 THR A C 1
ATOM 719 O O . THR A 1 89 ? -6.730 8.424 -2.579 1.00 82.38 89 THR A O 1
ATOM 722 N N . CYS A 1 90 ? -7.344 7.540 -4.547 1.00 81.56 90 CYS A N 1
ATOM 723 C CA . CYS A 1 90 ? -6.012 7.537 -5.151 1.00 81.56 90 CYS A CA 1
ATOM 724 C C . CYS A 1 90 ? -5.755 8.704 -6.110 1.00 81.56 90 CYS A C 1
ATOM 726 O O . CYS A 1 90 ? -4.614 8.878 -6.528 1.00 81.56 90 CYS A O 1
ATOM 728 N N . SER A 1 91 ? -6.772 9.499 -6.466 1.00 84.94 91 SER A N 1
ATOM 729 C CA . SER A 1 91 ? -6.666 10.469 -7.568 1.00 84.94 91 SER A CA 1
ATOM 730 C C . SER A 1 91 ? -5.569 11.507 -7.324 1.00 84.94 91 SER A C 1
ATOM 732 O O . SER A 1 91 ? -4.689 11.675 -8.162 1.00 84.94 91 SER A O 1
ATOM 734 N N . LYS A 1 92 ? -5.526 12.089 -6.117 1.00 85.94 92 LYS A N 1
ATOM 735 C CA . LYS A 1 92 ? -4.483 13.057 -5.732 1.00 85.94 92 LYS A CA 1
ATOM 736 C C . LYS A 1 92 ? -3.062 12.480 -5.774 1.00 85.94 92 LYS A C 1
ATOM 738 O O . LYS A 1 92 ? -2.107 13.204 -6.014 1.00 85.94 92 LYS A O 1
ATOM 743 N N . TRP A 1 93 ? -2.913 11.181 -5.506 1.00 86.44 93 TRP A N 1
ATOM 744 C CA . TRP A 1 93 ? -1.609 10.513 -5.492 1.00 86.44 93 TRP A CA 1
ATOM 745 C C . TRP A 1 93 ? -1.145 10.170 -6.901 1.00 86.44 93 TRP A C 1
ATOM 747 O O . TRP A 1 93 ? 0.046 10.232 -7.180 1.00 86.44 93 TRP A O 1
ATOM 757 N N . ASN A 1 94 ? -2.089 9.850 -7.786 1.00 85.69 94 ASN A N 1
ATOM 758 C CA . ASN A 1 94 ? -1.812 9.651 -9.200 1.00 85.69 94 ASN A CA 1
ATOM 759 C C . ASN A 1 94 ? -1.331 10.951 -9.863 1.00 85.69 94 ASN A C 1
ATOM 761 O O . ASN A 1 94 ? -0.371 10.930 -10.622 1.00 85.69 94 ASN A O 1
ATOM 765 N N . GLU A 1 95 ? -1.950 12.086 -9.529 1.00 85.50 95 GLU A N 1
ATOM 766 C CA . GLU A 1 95 ? -1.533 13.412 -10.012 1.00 85.50 95 GLU A CA 1
ATOM 767 C C . GLU A 1 95 ? -0.166 13.850 -9.463 1.00 85.50 95 GLU A C 1
ATOM 769 O O . GLU A 1 95 ? 0.591 14.530 -10.152 1.00 85.50 95 GLU A O 1
ATOM 774 N N . ALA A 1 96 ? 0.162 13.450 -8.231 1.00 85.19 96 ALA A N 1
ATOM 775 C CA . ALA A 1 96 ? 1.429 13.774 -7.578 1.00 85.19 96 ALA A CA 1
ATOM 776 C C . ALA A 1 96 ? 2.581 12.814 -7.931 1.00 85.19 96 ALA A C 1
ATOM 778 O O . ALA A 1 96 ? 3.695 13.011 -7.447 1.00 85.19 96 ALA A O 1
ATOM 779 N N . MET A 1 97 ? 2.329 11.774 -8.732 1.00 85.38 97 MET A N 1
ATOM 780 C CA . MET A 1 97 ? 3.348 10.801 -9.115 1.00 85.38 97 MET A CA 1
ATOM 7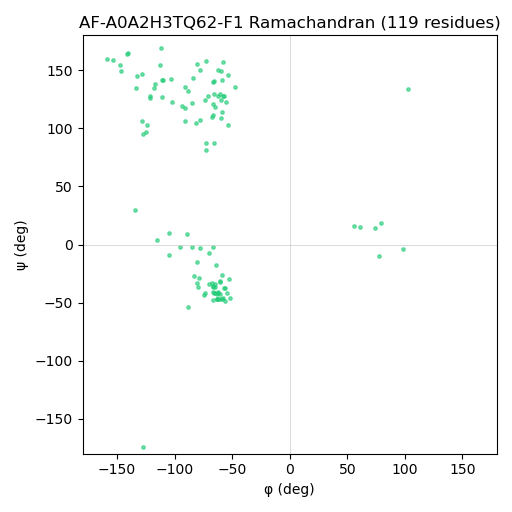81 C C . MET A 1 97 ? 4.430 11.464 -9.970 1.00 85.38 97 MET A C 1
ATOM 783 O O . MET A 1 97 ? 4.157 12.138 -10.964 1.00 85.38 97 MET A O 1
ATOM 787 N N . GLU A 1 98 ? 5.679 11.252 -9.580 1.00 83.94 98 GLU A N 1
ATOM 788 C CA . GLU A 1 98 ? 6.840 11.689 -10.335 1.00 83.94 98 GLU A CA 1
ATOM 789 C C . GLU A 1 98 ? 7.127 10.715 -11.478 1.00 83.94 98 GLU A C 1
ATOM 791 O O . GLU A 1 98 ? 6.766 9.535 -11.438 1.00 83.94 98 GLU A O 1
ATOM 796 N N . THR A 1 99 ? 7.789 11.220 -12.517 1.00 78.94 99 THR A N 1
ATOM 797 C CA . THR A 1 99 ? 8.304 10.377 -13.593 1.00 78.94 99 THR A CA 1
ATOM 798 C C . THR A 1 99 ? 9.277 9.368 -12.999 1.00 78.94 99 THR A C 1
ATOM 800 O O . THR A 1 99 ? 10.250 9.772 -12.369 1.00 78.94 99 THR A O 1
ATOM 803 N N . ASP A 1 100 ? 9.046 8.076 -13.232 1.00 75.75 100 ASP A N 1
ATOM 804 C CA . ASP A 1 100 ? 10.010 7.041 -12.865 1.00 75.75 100 ASP A CA 1
ATOM 805 C C . ASP A 1 100 ? 11.275 7.216 -13.729 1.00 75.75 100 ASP A C 1
ATOM 807 O O . ASP A 1 100 ? 11.223 6.977 -14.943 1.00 75.75 100 ASP A O 1
ATOM 811 N N . PRO A 1 101 ? 12.413 7.622 -13.135 1.00 69.12 101 PRO A N 1
ATOM 812 C CA . PRO A 1 101 ? 13.613 7.961 -13.892 1.00 69.12 101 PRO A CA 1
ATOM 813 C C . PRO A 1 101 ? 14.290 6.740 -14.531 1.00 69.12 101 PRO A C 1
ATOM 815 O O . PRO A 1 101 ? 15.225 6.902 -15.312 1.00 69.12 101 PRO A O 1
ATOM 818 N N . PHE A 1 102 ? 13.824 5.526 -14.223 1.00 67.00 102 PHE A N 1
ATOM 819 C CA . PHE A 1 102 ? 14.385 4.263 -14.702 1.00 67.00 102 PHE A CA 1
ATOM 820 C C . PHE A 1 102 ? 13.420 3.476 -15.594 1.00 67.00 102 PHE A C 1
ATOM 822 O O . PHE A 1 102 ? 13.731 2.364 -16.027 1.00 67.00 102 PHE A O 1
ATOM 829 N N . SER A 1 103 ? 12.253 4.047 -15.890 1.00 63.38 103 SER A N 1
ATOM 830 C CA . SER A 1 103 ? 11.242 3.408 -16.722 1.00 63.38 103 SER A CA 1
ATOM 831 C C . SER A 1 103 ? 11.494 3.635 -18.218 1.00 63.38 103 SER A C 1
ATOM 833 O O . SER A 1 103 ? 11.550 4.760 -18.705 1.00 63.38 103 SER A O 1
ATOM 835 N N . GLY A 1 104 ? 11.632 2.539 -18.971 1.00 55.28 104 GLY A N 1
ATOM 836 C CA . GLY A 1 104 ? 11.688 2.544 -20.440 1.00 55.28 104 GLY A CA 1
ATOM 837 C C . GLY A 1 104 ? 10.314 2.425 -21.112 1.00 55.28 104 GLY A C 1
ATOM 838 O O . GLY A 1 104 ? 10.247 2.205 -22.317 1.00 55.28 104 GLY A O 1
ATOM 839 N N . ASP A 1 105 ? 9.223 2.509 -20.345 1.00 60.19 105 ASP A N 1
ATOM 840 C CA . ASP A 1 105 ? 7.861 2.189 -20.790 1.00 60.19 105 ASP A CA 1
ATOM 841 C C . ASP A 1 105 ? 6.969 3.416 -21.054 1.00 60.19 105 ASP A C 1
ATOM 843 O O . ASP A 1 105 ? 5.771 3.271 -21.296 1.00 60.19 105 ASP A O 1
ATOM 847 N N . GLY A 1 106 ? 7.549 4.622 -21.056 1.00 50.50 106 GLY A N 1
ATOM 848 C CA . GLY A 1 106 ? 6.856 5.850 -21.459 1.00 50.50 106 GLY A CA 1
ATOM 849 C C . GLY A 1 106 ? 5.935 6.463 -20.398 1.00 50.50 106 GLY A C 1
ATOM 850 O O . GLY A 1 106 ? 5.078 7.275 -20.749 1.00 50.50 106 GLY A O 1
ATOM 851 N N . ALA A 1 107 ? 6.096 6.113 -19.115 1.00 49.28 107 ALA A N 1
ATOM 852 C CA . ALA A 1 107 ? 5.446 6.821 -18.007 1.00 49.28 107 ALA A CA 1
ATOM 853 C C . ALA A 1 107 ? 5.748 8.337 -18.071 1.00 49.28 107 ALA A C 1
ATOM 855 O O . ALA A 1 107 ? 6.826 8.724 -18.530 1.00 49.28 107 ALA A O 1
ATOM 856 N N . PRO A 1 108 ? 4.806 9.216 -17.669 1.00 41.62 108 PRO A N 1
ATOM 857 C CA . PRO A 1 108 ? 4.806 10.613 -18.087 1.00 41.62 108 PRO A CA 1
ATOM 858 C C . PRO A 1 108 ? 6.090 11.312 -17.658 1.00 41.62 108 PRO A C 1
ATOM 8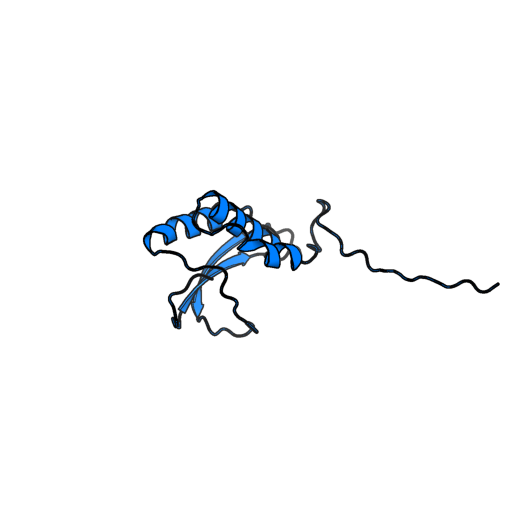60 O O . PRO A 1 108 ? 6.288 11.596 -16.481 1.00 41.62 108 PRO A O 1
ATOM 863 N N . SER A 1 109 ? 6.947 11.617 -18.632 1.00 45.47 109 SER A N 1
ATOM 864 C CA . SER A 1 109 ? 8.047 12.555 -18.475 1.00 45.47 109 SER A CA 1
ATOM 865 C C . SER A 1 109 ? 7.435 13.924 -18.217 1.00 45.47 109 SER A C 1
ATOM 867 O O . SER A 1 109 ? 6.723 14.437 -19.089 1.00 45.47 109 SER A O 1
ATOM 869 N N . LYS A 1 110 ? 7.700 14.543 -17.060 1.00 46.62 110 LYS A N 1
ATOM 870 C CA . LYS A 1 110 ? 7.539 15.996 -16.948 1.00 46.62 110 LYS A CA 1
ATOM 871 C C . LYS A 1 110 ? 8.366 16.601 -18.080 1.00 46.62 110 LYS A C 1
ATOM 873 O O . LYS A 1 110 ? 9.591 16.617 -18.004 1.00 46.62 110 LYS A O 1
ATOM 878 N N . LYS A 1 111 ? 7.710 17.043 -19.158 1.00 40.91 111 LYS A N 1
ATOM 879 C CA . LYS A 1 111 ? 8.364 17.887 -20.153 1.00 40.91 111 LYS A CA 1
ATOM 880 C C . LYS A 1 111 ? 8.831 19.105 -19.373 1.00 40.91 111 LYS A C 1
ATOM 882 O O . LYS A 1 111 ? 8.001 19.832 -18.827 1.00 40.91 111 LYS A O 1
ATOM 887 N N . SER A 1 112 ? 10.142 19.292 -19.264 1.00 45.56 112 SER A N 1
ATOM 888 C CA . SER A 1 112 ? 10.653 20.609 -18.935 1.00 45.56 112 SER A CA 1
ATOM 889 C C . SER A 1 112 ? 10.070 21.552 -19.984 1.00 45.56 112 SER A C 1
ATOM 891 O O . SER A 1 112 ? 10.197 21.309 -21.187 1.00 45.56 112 SER A O 1
ATOM 893 N N . SER A 1 113 ? 9.356 22.584 -19.537 1.00 47.28 113 SER A N 1
ATOM 894 C CA . SER A 1 113 ? 9.073 23.731 -20.392 1.00 47.28 113 SER A CA 1
ATOM 895 C C . SER A 1 113 ? 10.422 24.386 -20.643 1.00 47.28 113 SER A C 1
ATOM 897 O O . SER A 1 113 ? 10.906 25.179 -19.841 1.00 47.28 113 SER A O 1
ATOM 899 N N . GLY A 1 114 ? 11.111 23.920 -21.680 1.00 43.38 114 GLY A N 1
ATOM 900 C CA . GLY A 1 114 ? 12.237 24.627 -22.246 1.00 43.38 114 GLY A CA 1
ATOM 901 C C . GLY A 1 114 ? 11.671 25.817 -22.996 1.00 43.38 114 GLY A C 1
ATOM 902 O O . GLY A 1 114 ? 11.410 25.704 -24.189 1.00 43.38 114 GLY A O 1
ATOM 903 N N . ASP A 1 115 ? 11.479 26.933 -22.297 1.00 43.09 115 ASP A N 1
ATOM 904 C CA . ASP A 1 115 ? 11.368 28.234 -22.950 1.00 43.09 115 ASP A CA 1
ATOM 905 C C . ASP A 1 115 ? 12.771 28.603 -23.436 1.00 43.09 115 ASP A C 1
ATOM 907 O O . ASP A 1 115 ? 13.550 29.288 -22.775 1.00 43.09 115 ASP A O 1
ATOM 911 N N . GLY A 1 116 ? 13.128 28.035 -24.584 1.00 50.16 116 GLY A N 1
ATOM 912 C CA . GLY A 1 116 ? 14.152 28.597 -25.437 1.00 50.16 116 GLY A CA 1
ATOM 913 C C . GLY A 1 116 ? 13.507 29.701 -26.256 1.00 50.16 116 GLY A C 1
ATOM 914 O O . GLY A 1 116 ? 12.810 29.403 -27.219 1.00 50.16 116 GLY A O 1
ATOM 915 N N . ASP A 1 117 ? 13.771 30.954 -25.901 1.00 44.19 117 ASP A N 1
ATOM 916 C CA . ASP A 1 117 ? 13.748 32.025 -26.888 1.00 44.19 117 ASP A CA 1
ATOM 917 C C . ASP A 1 117 ? 15.090 32.753 -26.861 1.00 44.19 117 ASP A C 1
ATOM 919 O O . ASP A 1 117 ? 15.391 33.583 -26.002 1.00 44.19 117 ASP A O 1
ATOM 923 N N . ALA A 1 118 ? 15.940 32.336 -27.792 1.00 48.94 118 ALA A N 1
ATOM 924 C CA . ALA A 1 118 ? 17.126 33.051 -28.200 1.00 48.94 118 ALA A CA 1
ATOM 925 C C . ALA A 1 118 ? 17.059 33.176 -29.721 1.00 48.94 118 ALA A C 1
ATOM 927 O O . ALA A 1 118 ? 17.513 32.291 -30.446 1.00 48.94 118 ALA A O 1
ATOM 928 N N . THR A 1 119 ? 16.542 34.301 -30.205 1.00 55.53 119 THR A N 1
ATOM 929 C CA . THR A 1 119 ? 16.911 34.816 -31.524 1.00 55.53 119 THR A CA 1
ATOM 930 C C . THR A 1 119 ? 17.433 36.237 -31.386 1.00 55.53 119 THR A C 1
ATOM 932 O O . THR A 1 119 ? 16.677 37.188 -31.219 1.00 55.53 119 THR A O 1
ATOM 935 N N . ASN A 1 120 ? 18.761 36.346 -31.461 1.00 43.88 120 ASN A N 1
ATOM 936 C CA . ASN A 1 120 ? 19.434 37.499 -32.047 1.00 43.88 120 ASN A CA 1
ATOM 937 C C . ASN A 1 120 ? 19.203 37.452 -33.565 1.00 43.88 120 ASN A C 1
ATOM 939 O O . ASN A 1 120 ? 19.513 36.431 -34.184 1.00 43.88 120 ASN A O 1
ATOM 943 N N . ALA A 1 121 ? 18.725 38.552 -34.140 1.00 55.47 121 ALA A N 1
ATOM 944 C CA . ALA A 1 121 ? 18.933 38.940 -35.533 1.00 55.47 121 ALA A CA 1
ATOM 945 C C . ALA A 1 121 ? 18.866 40.468 -35.628 1.00 55.47 121 ALA A C 1
ATOM 947 O O . ALA A 1 121 ? 17.912 41.041 -35.053 1.00 55.47 121 ALA A O 1
#

pLDDT: mean 80.67, std 16.28, range [40.91, 95.06]

Sequence (121 aa):
MLAEENATHAIFYHTTGEPMHSKPYGVAIEPKRVESHGIEKLHLIAKVLEKDRQEVKAAVRQAPPLFYQRWILNVLEDLKKRGIFPEGTCSKWNEAMETDPFSGDGAPSKKSSGDGDATNA

Organism: Fusarium oxysporum (NCBI:txid5507)

Secondary structure (DSSP, 8-state):
-B--TT-SEEEEEEEE--GGGTPPPEEEEEEEESS-TT-----------GGGHHHHHHHHHHS---SHHHHHHHHHHHHHHTTSS-TTTTHHHHHTPPP-TT-SS----------------

Radius of gyration: 17.92 Å; Cα contacts (8 Å, |Δi|>4): 114; chains: 1; bounding box: 37×49×54 Å

Foldseek 3Di:
DADDVPDQKDWDWWWDDDPPPVDAIDIDTDIDGPDDPPDPDDDDLDDFDPVCVVVLVVLSHPQGRDPGLVSVLSSVVSCVVVVRDPPPSCVVSVVVDADPPPDPPCGDDPPDPPPDDDDDD

Mean predicted aligned error: 9.62 Å

Solvent-accessible surface area (backbone atoms only — not comparable to full-atom values): 7880 Å² total; per-residue (Å²): 108,52,65,62,90,91,45,68,50,26,41,39,65,45,58,39,70,58,81,88,68,86,46,73,47,36,78,46,80,44,82,42,55,62,82,45,94,90,65,91,80,86,76,90,73,76,80,77,57,82,88,47,50,62,56,56,55,49,34,59,70,68,37,70,53,44,62,57,71,60,28,50,50,50,25,53,51,49,34,33,75,71,66,66,40,64,86,74,66,54,53,72,56,63,73,66,54,72,51,62,91,83,61,92,80,74,64,67,67,78,74,74,84,75,83,78,85,84,80,90,130